Protein AF-A0A1M4TAX1-F1 (afdb_monomer_lite)

Foldseek 3Di:
DDAQLCVLVVLCVVVVHDLVNLCVQQVDDSVVNNCRNVVVCVPPPDPVVVLVSLQSSCVVSVHDSVVSVVSVVVVVCVVDPDPDPPPDDDDDDDDDDDDDDDDDDDPPDDPDPPPVVVVPPDPPPPPPDDDDDDDPPPPDDPPVVVVVVVVVVVVVVVVCCVPVVVPD

pLDDT: mean 75.37, std 20.16, range [40.03, 97.88]

Organism: NCBI:txid112248

Secondary structure (DSSP, 8-state):
---HHHHHHHHHHHTT--HHHHHHHH---HHHHHHHHTT-GGGSS-HHHHHHHHHHHHHHTT--HHHHHHHHHHHHHHHS---------S-------------PPP-PPPPPPPTTGGGGSPP---------------S--SHHHHHHHHHHHHHHHHHHHHHHTT--

Radius of gyration: 33.79 Å; chains: 1; bounding box: 82×45×101 Å

Sequence (168 aa):
MIGIGRVLLQARLKHGFSLDEMHRKTNIQVSYLKALEEEDFRKLPSPFYARGFLRAYARSLRLNPQQLLEQYEIHVMKRQPKRMDTSNKHGVTVKHKKTSLLRRPKLKQKPAFPAEEMNQLPPRRVVFAAKKQKQKKSHTSLYWIGGLVLLVILFMGLWYFKYFGLFL

Structure (mmCIF, N/CA/C/O backbone):
data_AF-A0A1M4TAX1-F1
#
_entry.id   AF-A0A1M4TAX1-F1
#
loop_
_atom_site.group_PDB
_atom_site.id
_atom_site.type_symbol
_atom_site.label_atom_id
_atom_site.label_alt_id
_atom_site.label_comp_id
_atom_site.label_asym_id
_atom_site.label_entity_id
_atom_site.label_seq_id
_atom_site.pdbx_PDB_ins_code
_atom_site.Cartn_x
_atom_site.Cartn_y
_atom_site.Cartn_z
_atom_site.occupancy
_atom_site.B_iso_or_equiv
_atom_site.auth_seq_id
_atom_site.auth_comp_id
_atom_site.auth_asym_id
_atom_site.auth_atom_id
_atom_site.pdbx_PDB_model_num
ATOM 1 N N . MET A 1 1 ? 10.184 -18.733 4.205 1.00 63.62 1 MET A N 1
ATOM 2 C CA . MET A 1 1 ? 10.114 -17.254 4.198 1.00 63.62 1 MET A CA 1
ATOM 3 C C . MET A 1 1 ? 8.665 -16.828 4.060 1.00 63.62 1 MET A C 1
ATOM 5 O O . MET A 1 1 ? 7.939 -17.468 3.312 1.00 63.62 1 MET A O 1
ATOM 9 N N . ILE A 1 2 ? 8.240 -15.801 4.795 1.00 81.50 2 ILE A N 1
ATOM 10 C CA . ILE A 1 2 ? 6.904 -15.209 4.635 1.00 81.50 2 ILE A CA 1
ATOM 11 C C . ILE A 1 2 ? 6.935 -14.354 3.362 1.00 81.50 2 ILE A C 1
ATOM 13 O O . ILE A 1 2 ? 7.873 -13.583 3.176 1.00 81.50 2 ILE A O 1
ATOM 17 N N . GLY A 1 3 ? 5.955 -14.536 2.478 1.00 90.31 3 GLY A N 1
ATOM 18 C CA . GLY A 1 3 ? 5.856 -13.784 1.227 1.00 90.31 3 GLY A CA 1
ATOM 19 C C . GLY A 1 3 ? 5.487 -12.308 1.432 1.00 90.31 3 GLY A C 1
ATOM 20 O O . GLY A 1 3 ? 4.872 -11.945 2.440 1.00 90.31 3 GLY A O 1
ATOM 21 N N . ILE A 1 4 ? 5.852 -11.466 0.461 1.00 94.25 4 ILE A N 1
ATOM 22 C CA . ILE A 1 4 ? 5.568 -10.021 0.398 1.00 94.25 4 ILE A CA 1
ATOM 23 C C . ILE A 1 4 ? 4.081 -9.744 0.647 1.00 94.25 4 ILE A C 1
ATOM 25 O O . ILE A 1 4 ? 3.733 -8.892 1.468 1.00 94.25 4 ILE A O 1
ATOM 29 N N . GLY A 1 5 ? 3.198 -10.473 -0.034 1.00 95.12 5 GLY A N 1
ATOM 30 C CA . GLY A 1 5 ? 1.756 -10.250 0.027 1.00 95.12 5 GLY A CA 1
ATOM 31 C C . GLY A 1 5 ? 1.186 -10.562 1.406 1.00 95.12 5 GLY A C 1
ATOM 32 O O . GLY A 1 5 ? 0.407 -9.780 1.955 1.00 95.12 5 GLY A O 1
ATOM 33 N N . ARG A 1 6 ? 1.675 -11.636 2.040 1.00 96.00 6 ARG A N 1
ATOM 34 C CA . ARG A 1 6 ? 1.292 -11.989 3.414 1.00 96.00 6 ARG A CA 1
ATOM 35 C C . ARG A 1 6 ? 1.763 -10.937 4.424 1.00 96.00 6 ARG A C 1
ATOM 37 O O . ARG A 1 6 ? 1.002 -10.620 5.335 1.00 96.00 6 ARG A O 1
ATOM 44 N N . VAL A 1 7 ? 2.961 -10.370 4.255 1.00 96.44 7 VAL A N 1
ATOM 45 C CA . VAL A 1 7 ? 3.456 -9.270 5.108 1.00 96.44 7 VAL A CA 1
ATOM 46 C C . VAL A 1 7 ? 2.557 -8.035 4.991 1.00 96.44 7 VAL A C 1
ATOM 48 O O . VAL A 1 7 ? 2.160 -7.467 6.010 1.00 96.44 7 VAL A O 1
ATOM 51 N N . LEU A 1 8 ? 2.191 -7.640 3.767 1.00 97.00 8 LEU A N 1
ATOM 52 C CA . LEU A 1 8 ? 1.298 -6.499 3.526 1.00 97.00 8 LEU A CA 1
ATOM 53 C C . LEU A 1 8 ? -0.088 -6.722 4.141 1.00 97.00 8 LEU A C 1
ATOM 55 O O . LEU A 1 8 ? -0.588 -5.854 4.858 1.00 97.00 8 LEU A O 1
ATOM 59 N N . LEU A 1 9 ? -0.675 -7.900 3.915 1.00 97.50 9 LEU A N 1
ATOM 60 C CA . LEU A 1 9 ? -1.977 -8.278 4.462 1.00 97.50 9 LEU A CA 1
ATOM 61 C C . LEU A 1 9 ? -1.977 -8.217 5.994 1.00 97.50 9 LEU A C 1
ATOM 63 O O . LEU A 1 9 ? -2.852 -7.591 6.592 1.00 97.50 9 LEU A O 1
ATOM 67 N N . GLN A 1 10 ? -0.983 -8.834 6.636 1.00 96.94 10 GLN A N 1
ATOM 68 C CA . GLN A 1 10 ? -0.875 -8.841 8.096 1.00 96.94 10 GLN A CA 1
ATOM 69 C C . GLN A 1 10 ? -0.714 -7.430 8.660 1.00 96.94 10 GLN A C 1
ATOM 71 O O . GLN A 1 10 ? -1.363 -7.094 9.649 1.00 96.94 10 GLN A O 1
ATOM 76 N N . ALA A 1 11 ? 0.101 -6.586 8.026 1.00 97.00 11 ALA A N 1
ATOM 77 C CA . ALA A 1 11 ? 0.266 -5.204 8.455 1.00 97.00 11 ALA A CA 1
ATOM 78 C C . ALA A 1 11 ? -1.032 -4.398 8.305 1.00 97.00 11 ALA A C 1
ATOM 80 O O . ALA A 1 11 ? -1.413 -3.684 9.234 1.00 97.00 11 ALA A O 1
ATOM 81 N N . ARG A 1 12 ? -1.759 -4.554 7.188 1.00 97.50 12 ARG A N 1
ATOM 82 C CA . ARG A 1 12 ? -3.062 -3.900 6.998 1.00 97.50 12 ARG A CA 1
ATOM 83 C C . ARG A 1 12 ? -4.058 -4.313 8.079 1.00 97.50 12 ARG A C 1
ATOM 85 O O . ARG A 1 12 ? -4.682 -3.443 8.687 1.00 97.50 12 ARG A O 1
ATOM 92 N N . LEU A 1 13 ? -4.184 -5.616 8.335 1.00 97.06 13 LEU A N 1
ATOM 93 C CA . LEU A 1 13 ? -5.096 -6.144 9.353 1.00 97.06 13 LEU A CA 1
ATOM 94 C C . LEU A 1 13 ? -4.705 -5.695 10.764 1.00 97.06 13 LEU A C 1
ATOM 96 O O . LEU A 1 1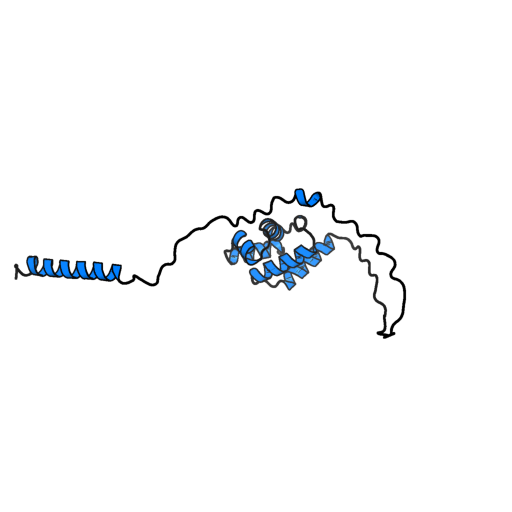3 ? -5.575 -5.303 11.534 1.00 97.06 13 LEU A O 1
ATOM 100 N N . LYS A 1 14 ? -3.405 -5.663 11.084 1.00 96.94 14 LYS A N 1
ATOM 101 C CA . LYS A 1 14 ? -2.896 -5.161 12.370 1.00 96.94 14 LYS A CA 1
ATOM 102 C C . LYS A 1 14 ? -3.251 -3.691 12.607 1.00 96.94 14 LYS A C 1
ATOM 104 O O . LYS A 1 14 ? -3.484 -3.294 13.743 1.00 96.94 14 LYS A O 1
ATOM 109 N N . HIS A 1 15 ? -3.294 -2.891 11.546 1.00 94.00 15 HIS A N 1
ATOM 110 C CA . HIS A 1 15 ? -3.727 -1.497 11.614 1.00 94.00 15 HIS A CA 1
ATOM 111 C C . HIS A 1 15 ? -5.252 -1.311 11.552 1.00 94.00 15 HIS A C 1
ATOM 113 O O . HIS A 1 15 ? -5.718 -0.189 11.728 1.00 94.00 15 HIS A O 1
ATOM 119 N N . GLY A 1 16 ? -6.026 -2.373 11.305 1.00 95.56 16 GLY A N 1
ATOM 120 C CA . GLY A 1 16 ? -7.484 -2.303 11.193 1.00 95.56 16 GLY A CA 1
ATOM 121 C C . GLY A 1 16 ? -7.987 -1.600 9.928 1.00 95.56 16 GLY A C 1
ATOM 122 O O . GLY A 1 16 ? -9.151 -1.213 9.872 1.00 95.56 16 GLY A O 1
ATOM 123 N N . PHE A 1 17 ? -7.140 -1.420 8.908 1.00 96.00 17 PHE A N 1
ATOM 124 C CA . PHE A 1 17 ? -7.533 -0.704 7.695 1.00 96.00 17 PHE A CA 1
ATOM 125 C C . PHE A 1 17 ? -8.288 -1.608 6.713 1.00 96.00 17 PHE A C 1
ATOM 127 O O . PHE A 1 17 ? -7.874 -2.734 6.402 1.00 96.00 17 PHE A O 1
ATOM 134 N N . SER A 1 18 ? -9.379 -1.085 6.151 1.00 96.94 18 SER A N 1
ATOM 135 C CA . SER A 1 18 ? -10.040 -1.712 5.003 1.00 96.94 18 SER A CA 1
ATOM 136 C C . SER A 1 18 ? -9.285 -1.405 3.706 1.00 96.94 18 SER A C 1
ATOM 138 O O . SER A 1 18 ? -8.546 -0.422 3.614 1.00 96.94 18 SER A O 1
ATOM 140 N N . LEU A 1 19 ? -9.482 -2.224 2.669 1.00 96.19 19 LEU A N 1
ATOM 141 C CA . LEU A 1 19 ? -8.894 -1.945 1.356 1.00 96.19 19 LEU A CA 1
ATOM 142 C C . LEU A 1 19 ? -9.383 -0.607 0.776 1.00 96.19 19 LEU A C 1
ATOM 144 O O . LEU A 1 19 ? -8.594 0.100 0.155 1.00 96.19 19 LEU A O 1
ATOM 148 N N . ASP A 1 20 ? -10.634 -0.214 1.030 1.00 97.12 20 ASP A N 1
ATOM 149 C CA . ASP A 1 20 ? -11.169 1.085 0.600 1.00 97.12 20 ASP A CA 1
ATOM 150 C C . ASP A 1 20 ? -10.482 2.260 1.300 1.00 97.12 20 ASP A C 1
ATOM 152 O O . ASP A 1 20 ? -10.257 3.312 0.701 1.00 97.12 20 ASP A O 1
ATOM 156 N N . GLU A 1 21 ? -10.133 2.104 2.577 1.00 96.38 21 GLU A N 1
ATOM 157 C CA . GLU A 1 21 ? -9.364 3.119 3.293 1.00 96.38 21 GLU A CA 1
ATOM 158 C C . GLU A 1 21 ? -7.948 3.242 2.731 1.00 96.38 21 GLU A C 1
ATOM 160 O O . GLU A 1 21 ? -7.462 4.354 2.508 1.00 96.38 21 GLU A O 1
ATOM 165 N N . MET A 1 22 ? -7.310 2.111 2.429 1.00 96.75 22 MET A N 1
ATOM 166 C CA . MET A 1 22 ? -5.992 2.100 1.799 1.00 96.75 22 MET A CA 1
ATOM 167 C C . MET A 1 22 ? -6.030 2.683 0.387 1.00 96.75 22 MET A C 1
ATOM 169 O O . MET A 1 22 ? -5.122 3.429 0.017 1.00 96.75 22 MET A O 1
ATOM 173 N N . HIS A 1 23 ? -7.103 2.436 -0.363 1.00 96.75 23 HIS A N 1
ATOM 174 C CA . HIS A 1 23 ? -7.354 3.077 -1.649 1.00 96.75 23 HIS A CA 1
ATOM 175 C C . HIS A 1 23 ? -7.412 4.602 -1.507 1.00 96.75 23 HIS A C 1
ATOM 177 O O . HIS A 1 23 ? -6.678 5.300 -2.203 1.00 96.75 23 HIS A O 1
ATOM 183 N N . ARG A 1 24 ? -8.188 5.128 -0.549 1.00 96.25 24 ARG A N 1
ATOM 184 C CA . ARG A 1 24 ? -8.264 6.580 -0.296 1.00 96.25 24 ARG A CA 1
ATOM 185 C C . ARG A 1 24 ? -6.922 7.186 0.126 1.00 96.25 24 ARG A C 1
ATOM 187 O O . ARG A 1 24 ? -6.611 8.299 -0.281 1.00 96.25 24 ARG A O 1
ATOM 194 N N . LYS A 1 25 ? -6.123 6.471 0.928 1.00 95.44 25 LYS A N 1
ATOM 195 C CA . LYS A 1 25 ? -4.818 6.955 1.420 1.00 95.44 25 LYS A CA 1
ATOM 196 C C . LYS A 1 25 ? -3.724 6.944 0.357 1.00 95.44 25 LYS A C 1
ATOM 198 O O . LYS A 1 25 ? -2.878 7.831 0.341 1.00 95.44 25 LYS A O 1
ATOM 203 N N . THR A 1 26 ? -3.700 5.916 -0.484 1.00 95.62 26 THR A N 1
ATOM 204 C CA . THR A 1 26 ? -2.602 5.683 -1.439 1.00 95.62 26 THR A CA 1
ATOM 205 C C . THR A 1 26 ? -2.947 6.087 -2.867 1.00 95.62 26 THR A C 1
ATOM 207 O O . THR A 1 26 ? -2.052 6.185 -3.703 1.00 95.62 26 THR A O 1
ATOM 210 N N . ASN A 1 27 ? -4.232 6.314 -3.150 1.00 95.94 27 ASN A N 1
ATOM 211 C CA . ASN A 1 27 ? -4.787 6.502 -4.487 1.00 95.94 27 ASN A CA 1
ATOM 212 C C . ASN A 1 27 ? -4.528 5.312 -5.438 1.00 95.94 27 ASN A C 1
ATOM 214 O O . ASN A 1 27 ? -4.529 5.457 -6.659 1.00 95.94 27 ASN A O 1
ATOM 218 N N . ILE A 1 28 ? -4.292 4.119 -4.882 1.00 95.75 28 ILE A N 1
ATOM 219 C CA . ILE A 1 28 ? -4.114 2.868 -5.628 1.00 95.75 28 ILE A CA 1
ATOM 220 C C . ILE A 1 28 ? -5.454 2.143 -5.658 1.00 95.75 28 ILE A C 1
ATOM 222 O O . ILE A 1 28 ? -6.099 2.003 -4.622 1.00 95.75 28 ILE A O 1
ATOM 226 N N . GLN A 1 29 ? -5.894 1.675 -6.825 1.00 96.62 29 GLN A N 1
ATOM 227 C CA . GLN A 1 29 ? -7.159 0.947 -6.961 1.00 96.62 29 GLN A CA 1
ATOM 228 C C . GLN A 1 29 ? -7.196 -0.299 -6.058 1.00 96.62 29 GLN A C 1
ATOM 230 O O . GLN A 1 29 ? -6.206 -1.025 -5.949 1.00 96.62 29 GLN A O 1
ATOM 235 N N . VAL A 1 30 ? -8.356 -0.577 -5.453 1.00 97.69 30 VAL A N 1
ATOM 236 C CA . VAL A 1 30 ? -8.565 -1.725 -4.547 1.00 97.69 30 VAL A CA 1
ATOM 237 C C . VAL A 1 30 ? -8.148 -3.055 -5.185 1.00 97.69 30 VAL A C 1
ATOM 239 O O . VAL A 1 30 ? -7.525 -3.884 -4.525 1.00 97.69 30 VAL A O 1
ATOM 242 N N . SER A 1 31 ? -8.428 -3.241 -6.478 1.00 97.00 31 SER A N 1
ATOM 243 C CA . SER A 1 31 ? -8.024 -4.428 -7.242 1.00 97.00 31 SER A CA 1
ATOM 244 C C . SER A 1 31 ? -6.508 -4.639 -7.243 1.00 97.00 31 SER A C 1
ATOM 246 O O . SER A 1 31 ? -6.049 -5.768 -7.082 1.00 97.00 31 SER A O 1
ATOM 248 N N . TYR A 1 32 ? -5.722 -3.567 -7.368 1.00 97.44 32 TYR A N 1
ATOM 249 C CA . TYR A 1 32 ? -4.262 -3.639 -7.349 1.00 97.44 32 TYR A CA 1
ATOM 250 C C . TYR A 1 32 ? -3.709 -3.833 -5.938 1.00 97.44 32 TYR A C 1
ATOM 252 O O . TYR A 1 32 ? -2.742 -4.569 -5.772 1.00 97.44 32 TYR A O 1
ATOM 260 N N . LEU A 1 33 ? -4.329 -3.237 -4.916 1.00 97.50 33 LEU A N 1
ATOM 261 C CA . LEU A 1 33 ? -3.961 -3.502 -3.519 1.00 97.50 33 LEU A CA 1
ATOM 262 C C . LEU A 1 33 ? -4.177 -4.977 -3.161 1.00 97.50 33 LEU A C 1
ATOM 264 O O . LEU A 1 33 ? -3.291 -5.610 -2.592 1.00 97.50 33 LEU A O 1
ATOM 268 N N . LYS A 1 34 ? -5.313 -5.543 -3.578 1.00 97.69 34 LYS A N 1
ATOM 269 C CA . LYS A 1 34 ? -5.600 -6.973 -3.438 1.00 97.69 34 LYS A CA 1
ATOM 270 C C . LYS A 1 34 ? -4.588 -7.829 -4.206 1.00 97.69 34 LYS A C 1
ATOM 272 O O . LYS A 1 34 ? -4.057 -8.778 -3.647 1.00 97.69 34 LYS A O 1
ATOM 277 N N . ALA A 1 35 ? -4.247 -7.451 -5.439 1.00 96.31 35 ALA A N 1
ATOM 278 C CA . ALA A 1 35 ? -3.231 -8.153 -6.223 1.00 96.31 35 ALA A CA 1
ATOM 279 C C . ALA A 1 35 ? -1.840 -8.139 -5.557 1.00 96.31 35 ALA A C 1
ATOM 281 O O . ALA A 1 35 ? -1.118 -9.127 -5.643 1.00 96.31 35 ALA A O 1
ATOM 282 N N . LEU A 1 36 ? -1.466 -7.055 -4.864 1.00 96.25 36 LEU A N 1
ATOM 283 C CA . LEU A 1 36 ? -0.227 -7.003 -4.078 1.00 96.25 36 LEU A CA 1
ATOM 284 C C . LEU A 1 36 ? -0.269 -7.945 -2.867 1.00 96.25 36 LEU A C 1
ATOM 286 O O . LEU A 1 36 ? 0.728 -8.606 -2.588 1.00 96.25 36 LEU A O 1
ATOM 290 N N . GLU A 1 37 ? -1.404 -8.027 -2.166 1.00 96.94 37 GLU A N 1
ATOM 291 C CA . GLU A 1 37 ? -1.600 -8.949 -1.032 1.00 96.94 37 GLU A CA 1
ATOM 292 C C . GLU A 1 37 ? -1.628 -10.423 -1.462 1.00 96.94 37 GLU A C 1
ATOM 294 O O . GLU A 1 37 ? -1.174 -11.291 -0.719 1.00 96.94 37 GLU A O 1
ATOM 299 N N . GLU A 1 38 ? -2.111 -10.701 -2.673 1.00 95.88 38 GLU A N 1
ATOM 300 C CA . GLU A 1 38 ? -2.145 -12.034 -3.290 1.00 95.88 38 GLU A CA 1
ATOM 301 C C . GLU A 1 38 ? -0.846 -12.396 -4.037 1.00 95.88 38 GLU A C 1
ATOM 303 O O . GLU A 1 38 ? -0.733 -13.496 -4.571 1.00 95.88 38 GLU A O 1
ATOM 308 N N . GLU A 1 39 ? 0.130 -11.481 -4.104 1.00 93.88 39 GLU A N 1
ATOM 309 C CA . GLU A 1 39 ? 1.364 -11.611 -4.908 1.00 93.88 39 GLU A CA 1
ATOM 310 C C . GLU A 1 39 ? 1.121 -11.875 -6.405 1.00 93.88 39 GLU A C 1
ATOM 312 O O . GLU A 1 39 ? 1.987 -12.374 -7.142 1.00 93.88 39 GLU A O 1
ATOM 317 N N . ASP A 1 40 ? -0.056 -11.486 -6.889 1.00 93.06 40 ASP A N 1
ATOM 318 C CA . ASP A 1 40 ? -0.451 -11.605 -8.282 1.00 93.06 40 ASP A CA 1
ATOM 319 C C . ASP A 1 40 ? -0.047 -10.356 -9.072 1.00 93.06 40 ASP A C 1
ATOM 321 O O . ASP A 1 40 ? -0.860 -9.567 -9.562 1.00 93.06 40 ASP A O 1
ATOM 325 N N . PHE A 1 41 ? 1.266 -10.180 -9.220 1.00 91.06 41 PHE A N 1
ATOM 326 C CA . PHE A 1 41 ? 1.843 -9.038 -9.931 1.00 91.06 41 PHE A CA 1
ATOM 327 C C . PHE A 1 41 ? 1.491 -8.996 -11.430 1.00 91.06 41 PHE A C 1
ATOM 329 O O . PHE A 1 41 ? 1.764 -7.990 -12.080 1.00 91.06 41 PHE A O 1
ATOM 336 N N . ARG A 1 42 ? 0.884 -10.055 -11.992 1.00 90.00 42 ARG A N 1
ATOM 337 C CA . ARG A 1 42 ? 0.440 -10.101 -13.398 1.00 90.00 42 ARG A CA 1
ATOM 338 C C . ARG A 1 42 ? -0.793 -9.233 -13.645 1.00 90.00 42 ARG A C 1
ATOM 340 O O . ARG A 1 42 ? -0.975 -8.758 -14.758 1.00 90.00 42 ARG A O 1
ATOM 347 N N . LYS A 1 43 ? -1.615 -9.007 -12.614 1.00 91.81 43 LYS A N 1
ATOM 348 C CA . LYS A 1 43 ? -2.782 -8.110 -12.666 1.00 91.81 43 LYS A CA 1
ATOM 349 C C . LYS A 1 43 ? -2.403 -6.627 -12.632 1.00 91.81 43 LYS A C 1
ATOM 351 O O . LYS A 1 43 ? -3.269 -5.773 -12.795 1.00 91.81 43 LYS A O 1
ATOM 356 N N . LEU A 1 44 ? -1.138 -6.305 -12.360 1.00 90.94 44 LEU A N 1
ATOM 357 C CA . LEU A 1 44 ? -0.669 -4.926 -12.301 1.00 90.94 44 LEU A CA 1
ATOM 358 C C . LEU A 1 44 ? -0.376 -4.401 -13.716 1.00 90.94 44 LEU A C 1
ATOM 360 O O . LEU A 1 44 ? 0.128 -5.159 -14.541 1.00 90.94 44 LEU A O 1
ATOM 364 N N . PRO A 1 45 ? -0.600 -3.101 -13.995 1.00 89.88 45 PRO A N 1
ATOM 365 C CA . PRO A 1 45 ? -0.447 -2.551 -15.346 1.00 89.88 45 PRO A CA 1
ATOM 366 C C . PRO A 1 45 ? 0.958 -2.712 -15.940 1.00 89.88 45 PRO A C 1
ATOM 368 O O . PRO A 1 45 ? 1.121 -2.878 -17.143 1.00 89.88 45 PRO A O 1
ATOM 371 N N . SER A 1 46 ? 1.994 -2.617 -15.104 1.00 89.56 46 SER A N 1
ATOM 372 C CA . SER A 1 46 ? 3.378 -2.874 -15.502 1.00 89.56 46 SER A CA 1
ATOM 373 C C . SER A 1 46 ? 4.269 -3.085 -14.269 1.00 89.56 46 SER A C 1
ATOM 375 O O . SER A 1 46 ? 3.960 -2.560 -13.190 1.00 89.56 46 SER A O 1
ATOM 377 N N . PRO A 1 47 ? 5.412 -3.788 -14.407 1.00 88.25 47 PRO A N 1
ATOM 378 C CA . PRO A 1 47 ? 6.395 -3.953 -13.334 1.00 88.25 47 PRO A CA 1
ATOM 379 C C . PRO A 1 47 ? 6.904 -2.629 -12.746 1.00 88.25 47 PRO A C 1
ATOM 381 O O . PRO A 1 47 ? 7.276 -2.575 -11.574 1.00 88.25 47 PRO A O 1
ATOM 384 N N . PHE A 1 48 ? 6.905 -1.549 -13.535 1.00 89.56 48 PHE A N 1
ATOM 385 C CA . PHE A 1 48 ? 7.279 -0.218 -13.054 1.00 89.56 48 PHE A CA 1
ATOM 386 C C . PHE A 1 48 ? 6.269 0.314 -12.027 1.00 89.56 48 PHE A C 1
ATOM 388 O O . PHE A 1 48 ? 6.656 0.771 -10.949 1.00 89.56 48 PHE A O 1
ATOM 395 N N . TYR A 1 49 ? 4.971 0.179 -12.323 1.00 89.44 49 TYR A N 1
ATOM 396 C CA . TYR A 1 49 ? 3.900 0.560 -11.401 1.00 89.44 49 TYR A CA 1
ATOM 397 C C . TYR A 1 49 ? 3.885 -0.319 -10.154 1.00 89.44 49 TYR A C 1
ATOM 399 O O . TYR A 1 49 ? 3.673 0.201 -9.063 1.00 89.44 49 TYR A O 1
ATOM 407 N N . ALA A 1 50 ? 4.194 -1.613 -10.283 1.00 92.75 50 ALA A N 1
ATOM 408 C CA . ALA A 1 50 ? 4.275 -2.521 -9.141 1.00 92.75 50 ALA A CA 1
ATOM 409 C C . ALA A 1 50 ? 5.244 -2.018 -8.059 1.00 92.75 50 ALA A C 1
ATOM 411 O O . ALA A 1 50 ? 4.880 -1.965 -6.886 1.00 92.75 50 ALA A O 1
ATOM 412 N N . ARG A 1 51 ? 6.436 -1.545 -8.450 1.00 93.94 51 ARG A N 1
ATOM 413 C CA . ARG A 1 51 ? 7.415 -0.947 -7.521 1.00 93.94 51 ARG A CA 1
ATOM 414 C C . ARG A 1 51 ? 6.873 0.314 -6.845 1.00 93.94 51 ARG A C 1
ATOM 416 O O . ARG A 1 51 ? 7.067 0.512 -5.645 1.00 93.94 51 ARG A O 1
ATOM 423 N N . GLY A 1 52 ? 6.205 1.176 -7.612 1.00 95.38 52 GLY A N 1
ATOM 424 C CA . GLY A 1 52 ? 5.593 2.404 -7.101 1.00 95.38 52 GLY A CA 1
ATOM 425 C C . GLY A 1 52 ? 4.490 2.117 -6.082 1.00 95.38 52 GLY A C 1
ATOM 426 O O . GLY A 1 52 ? 4.511 2.664 -4.978 1.00 95.38 52 GLY A O 1
ATOM 427 N N . PHE A 1 53 ? 3.579 1.208 -6.427 1.00 96.88 53 PHE A N 1
ATOM 428 C CA . PHE A 1 53 ? 2.472 0.794 -5.572 1.00 96.88 53 PHE A CA 1
ATOM 429 C C . PHE A 1 53 ? 2.963 0.097 -4.310 1.00 96.88 53 PHE A C 1
ATOM 431 O O . PHE A 1 53 ? 2.537 0.462 -3.217 1.00 96.88 53 PHE A O 1
ATOM 438 N N . LEU A 1 54 ? 3.922 -0.825 -4.435 1.00 96.69 54 LEU A N 1
ATOM 439 C CA . LEU A 1 54 ? 4.510 -1.517 -3.293 1.00 96.69 54 LEU A CA 1
ATOM 440 C C . LEU A 1 54 ? 5.158 -0.529 -2.315 1.00 96.69 54 LEU A C 1
ATOM 442 O O . LEU A 1 54 ? 4.925 -0.609 -1.110 1.00 96.69 54 LEU A O 1
ATOM 446 N N . ARG A 1 55 ? 5.905 0.461 -2.823 1.00 96.94 55 ARG A N 1
ATOM 447 C CA . ARG A 1 55 ? 6.519 1.504 -1.990 1.00 96.94 55 ARG A CA 1
ATOM 448 C C . ARG A 1 55 ? 5.477 2.366 -1.277 1.00 96.94 55 ARG A C 1
ATOM 450 O O . ARG A 1 55 ? 5.619 2.618 -0.080 1.00 96.94 55 ARG A O 1
ATOM 457 N N . ALA A 1 56 ? 4.470 2.853 -1.999 1.00 96.69 56 ALA A N 1
ATOM 458 C CA . ALA A 1 56 ? 3.421 3.695 -1.426 1.00 96.69 56 ALA A CA 1
ATOM 459 C C . ALA A 1 56 ? 2.612 2.931 -0.369 1.00 96.69 56 ALA A C 1
ATOM 461 O O . ALA A 1 56 ? 2.368 3.451 0.722 1.00 96.69 56 ALA A O 1
ATOM 462 N N . TYR A 1 57 ? 2.279 1.672 -0.656 1.00 97.88 57 TYR A N 1
ATOM 463 C CA . TYR A 1 57 ? 1.499 0.841 0.244 1.00 97.88 57 TYR A CA 1
ATOM 464 C C . TYR A 1 57 ? 2.284 0.473 1.510 1.00 97.88 57 TYR A C 1
ATOM 466 O O . TYR A 1 57 ? 1.800 0.704 2.619 1.00 97.88 57 TYR A O 1
ATOM 474 N N . ALA A 1 58 ? 3.544 0.049 1.373 1.00 97.44 58 ALA A N 1
ATOM 475 C CA . ALA A 1 58 ? 4.431 -0.212 2.507 1.00 97.44 58 ALA A CA 1
ATOM 476 C C . ALA A 1 58 ? 4.570 1.007 3.433 1.00 97.44 58 ALA A C 1
ATOM 478 O O . ALA A 1 58 ? 4.415 0.882 4.647 1.00 97.44 58 ALA A O 1
ATOM 479 N N . ARG A 1 59 ? 4.777 2.205 2.865 1.00 97.06 59 ARG A N 1
ATOM 480 C CA . ARG A 1 59 ? 4.855 3.456 3.640 1.00 97.06 59 ARG A CA 1
ATOM 481 C C . ARG A 1 59 ? 3.570 3.732 4.414 1.00 97.06 59 ARG A C 1
ATOM 483 O O . ARG A 1 59 ? 3.630 4.079 5.590 1.00 97.06 59 ARG A O 1
ATOM 490 N N . SER A 1 60 ? 2.414 3.546 3.778 1.00 96.38 60 SER A N 1
ATOM 491 C CA . SER A 1 60 ? 1.118 3.755 4.433 1.00 96.38 60 SER A CA 1
ATOM 492 C C . SER A 1 60 ? 0.837 2.755 5.566 1.00 96.38 60 SER A C 1
ATOM 494 O O . SER A 1 60 ? 0.116 3.086 6.505 1.00 96.38 60 SER A O 1
ATOM 496 N N . LEU A 1 61 ? 1.464 1.575 5.516 1.00 96.19 61 LEU A N 1
ATOM 497 C CA . LEU A 1 61 ? 1.416 0.530 6.543 1.00 96.19 61 LEU A CA 1
ATOM 498 C C . LEU A 1 61 ? 2.587 0.595 7.539 1.00 96.19 61 LEU A C 1
ATOM 500 O O . LEU A 1 61 ? 2.764 -0.329 8.326 1.00 96.19 61 LEU A O 1
ATOM 504 N N . ARG A 1 62 ? 3.403 1.660 7.502 1.00 95.44 62 ARG A N 1
ATOM 505 C CA . ARG A 1 62 ? 4.592 1.838 8.360 1.00 95.44 62 ARG A CA 1
ATOM 506 C C . ARG A 1 62 ? 5.592 0.673 8.281 1.00 95.44 62 ARG A C 1
ATOM 508 O O . ARG A 1 62 ? 6.303 0.390 9.241 1.00 95.44 62 ARG A O 1
ATOM 515 N N . LEU A 1 63 ? 5.658 0.015 7.127 1.00 95.75 63 LEU A N 1
ATOM 516 C CA . LEU A 1 63 ? 6.639 -1.022 6.818 1.00 95.75 63 LEU A CA 1
ATOM 517 C C . LEU A 1 63 ? 7.865 -0.416 6.134 1.00 95.75 63 LEU A C 1
ATOM 519 O O . LEU A 1 63 ? 7.788 0.655 5.529 1.00 95.75 63 LEU A O 1
ATOM 523 N N . ASN A 1 64 ? 8.991 -1.131 6.172 1.00 95.94 64 ASN A N 1
ATOM 524 C CA . ASN A 1 64 ? 10.183 -0.738 5.430 1.00 95.94 64 ASN A CA 1
ATOM 525 C C . ASN A 1 64 ? 10.012 -1.076 3.933 1.00 95.94 64 ASN A C 1
ATOM 527 O O . ASN A 1 64 ? 10.041 -2.254 3.564 1.00 95.94 64 ASN A O 1
ATOM 531 N N . PRO A 1 65 ? 9.868 -0.075 3.042 1.00 95.12 65 PRO A N 1
ATOM 532 C CA . PRO A 1 65 ? 9.655 -0.327 1.621 1.00 95.12 65 PRO A CA 1
ATOM 533 C C . PRO A 1 65 ? 10.877 -0.952 0.942 1.00 95.12 65 PRO A C 1
ATOM 535 O O . PRO A 1 65 ? 10.713 -1.646 -0.055 1.00 95.12 65 PRO A O 1
ATOM 538 N N . GLN A 1 66 ? 12.089 -0.708 1.451 1.00 95.06 66 GLN A N 1
ATOM 539 C CA . GLN A 1 66 ? 13.319 -1.180 0.820 1.00 95.06 66 GLN A CA 1
ATOM 540 C C . GLN A 1 66 ? 13.417 -2.707 0.881 1.00 95.06 66 GLN A C 1
ATOM 542 O O . GLN A 1 66 ? 13.699 -3.339 -0.132 1.00 95.06 66 GLN A O 1
ATOM 547 N N . GLN A 1 67 ? 13.088 -3.291 2.036 1.00 93.69 67 GLN A N 1
ATOM 548 C CA . GLN A 1 67 ? 13.088 -4.744 2.236 1.00 93.69 67 GLN A CA 1
ATOM 549 C C . GLN A 1 67 ? 12.063 -5.444 1.331 1.00 93.69 67 GLN A C 1
ATOM 551 O O . GLN A 1 67 ? 12.365 -6.455 0.703 1.00 93.69 67 GLN A O 1
ATOM 556 N N . LEU A 1 68 ? 10.859 -4.877 1.213 1.00 93.94 68 LEU A N 1
ATOM 557 C CA . LEU A 1 68 ? 9.799 -5.416 0.351 1.00 93.94 68 LEU A CA 1
ATOM 558 C C . LEU A 1 68 ? 10.165 -5.324 -1.137 1.00 93.94 68 LEU A C 1
ATOM 560 O O . LEU A 1 68 ? 9.874 -6.238 -1.906 1.00 93.94 68 LEU A O 1
ATOM 564 N N . LEU A 1 69 ? 10.813 -4.231 -1.551 1.00 94.44 69 LEU A N 1
ATOM 565 C CA . LEU A 1 69 ? 11.276 -4.057 -2.928 1.00 94.44 69 LEU A CA 1
ATOM 566 C C . LEU A 1 69 ? 12.385 -5.047 -3.287 1.00 94.44 69 LEU A C 1
ATOM 568 O O . LEU A 1 69 ? 12.349 -5.608 -4.374 1.00 94.44 69 LEU A O 1
ATOM 572 N N . GLU A 1 70 ? 13.333 -5.298 -2.389 1.00 93.50 70 GLU A N 1
ATOM 573 C CA . GLU A 1 70 ? 14.395 -6.284 -2.614 1.00 93.50 70 GLU A CA 1
ATOM 574 C C . GLU A 1 70 ? 13.824 -7.695 -2.813 1.00 93.50 70 GLU A C 1
ATOM 576 O O . GLU A 1 70 ? 14.165 -8.384 -3.778 1.00 93.50 70 GLU A O 1
ATOM 581 N N . GLN A 1 71 ? 12.865 -8.090 -1.971 1.00 91.62 71 GLN A N 1
ATOM 582 C CA . GLN A 1 71 ? 12.135 -9.347 -2.144 1.00 91.62 71 GLN A CA 1
ATOM 583 C C . GLN A 1 71 ? 11.386 -9.397 -3.483 1.00 91.62 71 GLN A C 1
ATOM 585 O O . GLN A 1 71 ? 11.370 -10.436 -4.150 1.00 91.62 71 GLN A O 1
ATOM 590 N N . TYR A 1 72 ? 10.782 -8.280 -3.897 1.00 91.94 72 TYR A N 1
ATOM 591 C CA . TYR A 1 72 ? 10.085 -8.181 -5.177 1.00 91.94 72 TYR A CA 1
ATOM 592 C C . TYR A 1 72 ? 11.040 -8.345 -6.366 1.00 91.94 72 TYR A C 1
ATOM 594 O O . TYR A 1 72 ? 10.722 -9.083 -7.298 1.00 91.94 72 TYR A O 1
ATOM 602 N N . GLU A 1 73 ? 12.226 -7.731 -6.334 1.00 90.69 73 GLU A N 1
ATOM 603 C CA . GLU A 1 73 ? 13.223 -7.884 -7.402 1.00 90.69 73 GLU A CA 1
ATOM 604 C C . GLU A 1 73 ? 13.676 -9.339 -7.551 1.00 90.69 73 GLU A C 1
ATOM 606 O O . GLU A 1 73 ? 13.721 -9.851 -8.671 1.00 90.69 73 GLU A O 1
ATOM 611 N N . ILE A 1 74 ? 13.914 -10.044 -6.440 1.00 87.75 74 ILE A N 1
ATOM 612 C CA . ILE A 1 74 ? 14.247 -11.478 -6.465 1.00 87.75 74 ILE A CA 1
ATOM 613 C C . ILE A 1 74 ? 13.123 -12.282 -7.141 1.00 87.75 74 ILE A C 1
ATOM 615 O O . ILE A 1 74 ? 13.390 -13.189 -7.934 1.00 87.75 74 ILE A O 1
ATOM 619 N N . HIS A 1 75 ? 11.860 -11.948 -6.862 1.00 83.62 75 HIS A N 1
ATOM 620 C CA . HIS A 1 75 ? 10.701 -12.616 -7.463 1.00 83.62 75 HIS A CA 1
ATOM 621 C C . HIS A 1 75 ? 10.575 -12.354 -8.967 1.00 83.62 75 HIS A C 1
ATOM 623 O O . HIS A 1 75 ? 10.303 -13.275 -9.742 1.00 83.62 75 HIS A O 1
ATOM 629 N N . VAL A 1 76 ? 10.801 -11.111 -9.397 1.00 84.06 76 VAL A N 1
ATOM 630 C CA . VAL A 1 76 ? 10.765 -10.729 -10.817 1.00 84.06 76 VAL A CA 1
ATOM 631 C C . VAL A 1 76 ? 11.916 -11.374 -11.588 1.00 84.06 76 VAL A C 1
ATOM 633 O O . VAL A 1 76 ? 11.680 -11.933 -12.660 1.00 84.06 76 VAL A O 1
ATOM 636 N N . MET A 1 77 ? 13.131 -11.377 -11.031 1.00 75.25 77 MET A N 1
ATOM 637 C CA . MET A 1 77 ? 14.311 -11.993 -11.653 1.00 75.25 77 MET A CA 1
ATOM 638 C C . MET A 1 77 ? 14.143 -13.500 -11.866 1.00 75.25 77 MET A C 1
ATOM 640 O O . MET A 1 77 ? 14.561 -14.021 -12.896 1.00 75.25 77 MET A O 1
ATOM 644 N N . LYS A 1 78 ? 13.476 -14.207 -10.944 1.00 72.44 78 LYS A N 1
ATOM 645 C CA . LYS A 1 78 ? 13.164 -15.637 -11.118 1.00 72.44 78 LYS A CA 1
ATOM 646 C C . LYS A 1 78 ? 12.184 -15.909 -12.263 1.00 72.44 78 LYS A C 1
ATOM 648 O O . LYS A 1 78 ? 12.212 -16.993 -12.836 1.00 72.44 78 LYS A O 1
ATOM 653 N N . ARG A 1 79 ? 11.297 -14.959 -12.581 1.00 67.25 79 ARG A N 1
ATOM 654 C CA . ARG A 1 79 ? 10.245 -15.119 -13.603 1.00 67.25 79 ARG A CA 1
ATOM 655 C C . ARG A 1 79 ? 10.648 -14.618 -14.989 1.00 67.25 79 ARG A C 1
ATOM 657 O O . ARG A 1 79 ? 10.016 -15.015 -15.963 1.00 67.25 79 ARG A O 1
ATOM 664 N N . GLN A 1 80 ? 11.664 -13.765 -15.091 1.00 54.75 80 GLN A N 1
ATOM 665 C CA . GLN A 1 80 ? 12.194 -13.287 -16.366 1.00 54.75 80 GLN A CA 1
ATOM 666 C C . GLN A 1 80 ? 13.654 -13.727 -16.529 1.00 54.75 80 GLN A C 1
ATOM 668 O O . GLN A 1 80 ? 14.544 -13.083 -15.970 1.00 54.75 80 GLN A O 1
ATOM 673 N N . PRO A 1 81 ? 13.947 -14.780 -17.315 1.00 48.25 81 PRO A N 1
ATOM 674 C CA . PRO A 1 81 ? 15.317 -15.044 -17.719 1.00 48.25 81 PRO A CA 1
ATOM 675 C C . PRO A 1 81 ? 15.791 -13.896 -18.625 1.00 48.25 81 PRO A C 1
ATOM 677 O O . PRO A 1 81 ? 15.344 -13.736 -19.758 1.00 48.25 81 PRO A O 1
ATOM 680 N N . LYS A 1 82 ? 16.651 -13.050 -18.051 1.00 49.66 82 LYS A N 1
ATOM 681 C CA . LYS A 1 82 ? 17.621 -12.131 -18.666 1.00 49.66 82 LYS A CA 1
ATOM 682 C C . LYS A 1 82 ? 17.421 -11.839 -20.170 1.00 49.66 82 LYS A C 1
ATOM 684 O O . LYS A 1 82 ? 17.999 -12.503 -21.023 1.00 49.66 82 LYS A O 1
ATOM 689 N N . ARG A 1 83 ? 16.760 -10.720 -20.487 1.00 53.09 83 ARG A N 1
ATOM 690 C CA . ARG A 1 83 ? 17.183 -9.854 -21.605 1.00 53.09 83 ARG A CA 1
ATOM 691 C C . ARG A 1 83 ? 17.808 -8.593 -21.017 1.00 53.09 83 ARG A C 1
ATOM 693 O O . ARG A 1 83 ? 17.183 -7.544 -20.949 1.00 53.09 83 ARG A O 1
ATOM 700 N N . MET A 1 84 ? 19.029 -8.736 -20.508 1.00 46.56 84 MET A N 1
ATOM 701 C CA . MET A 1 84 ? 19.910 -7.594 -20.273 1.00 46.56 84 MET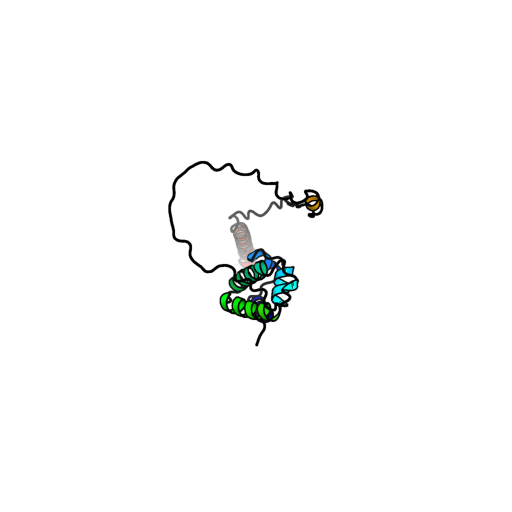 A CA 1
ATOM 702 C C . MET A 1 84 ? 20.542 -7.260 -21.621 1.00 46.56 84 MET A C 1
ATOM 704 O O . MET A 1 84 ? 21.493 -7.923 -22.024 1.00 46.56 84 MET A O 1
ATOM 708 N N . ASP A 1 85 ? 20.001 -6.265 -22.323 1.00 51.12 85 ASP A N 1
ATOM 709 C CA . ASP A 1 85 ? 20.870 -5.442 -23.153 1.00 51.12 85 ASP A CA 1
ATOM 710 C C . ASP A 1 85 ? 21.619 -4.520 -22.185 1.00 51.12 85 ASP A C 1
ATOM 712 O O . ASP A 1 85 ? 21.041 -3.844 -21.332 1.00 51.12 85 ASP A O 1
ATOM 716 N N . THR A 1 86 ? 22.937 -4.616 -22.236 1.00 58.19 86 THR A N 1
ATOM 717 C CA . THR A 1 86 ? 23.861 -3.684 -21.614 1.00 58.19 86 THR A CA 1
ATOM 718 C C . THR A 1 86 ? 24.506 -2.899 -22.741 1.00 58.19 86 THR A C 1
ATOM 720 O O . THR A 1 86 ? 25.679 -3.117 -23.035 1.00 58.19 86 THR A O 1
ATOM 723 N N . SER A 1 87 ? 23.771 -2.008 -23.406 1.00 52.72 87 SER A N 1
ATOM 724 C CA . SER A 1 87 ? 24.411 -1.003 -24.258 1.00 52.72 87 SER A CA 1
ATOM 725 C C . SER A 1 87 ? 24.421 0.354 -23.565 1.00 52.72 87 SER A C 1
ATOM 727 O O . SER A 1 87 ? 23.491 1.148 -23.664 1.00 52.72 87 SER A O 1
ATOM 729 N N . ASN A 1 88 ? 25.503 0.587 -22.821 1.00 48.59 88 ASN A N 1
ATOM 730 C CA . ASN A 1 88 ? 26.397 1.735 -23.002 1.00 48.59 88 ASN A CA 1
ATOM 731 C C . ASN A 1 88 ? 26.987 2.209 -21.662 1.00 48.59 88 ASN A C 1
ATOM 733 O O . ASN A 1 88 ? 26.493 3.120 -21.000 1.00 48.59 88 ASN A O 1
ATOM 737 N N . LYS A 1 89 ? 28.104 1.587 -21.289 1.00 56.19 89 LYS A N 1
ATOM 738 C CA . LYS A 1 89 ? 29.181 2.261 -20.566 1.00 56.19 89 LYS A CA 1
ATOM 739 C C . LYS A 1 89 ? 30.317 2.375 -21.578 1.00 56.19 89 LYS A C 1
ATOM 741 O O . LYS A 1 89 ? 30.819 1.323 -21.947 1.00 56.19 89 LYS A O 1
ATOM 746 N N . HIS A 1 90 ? 30.653 3.580 -22.045 1.00 43.38 90 HIS A N 1
ATOM 747 C CA . HIS A 1 90 ? 32.011 4.089 -22.325 1.00 43.38 90 HIS A CA 1
ATOM 748 C C . HIS A 1 90 ? 31.935 5.555 -22.823 1.00 43.38 90 HIS A C 1
ATOM 750 O O . HIS A 1 90 ? 31.287 5.852 -23.818 1.00 43.38 90 HIS A O 1
ATOM 756 N N . GLY A 1 91 ? 32.588 6.447 -22.065 1.00 47.66 91 GLY A N 1
ATOM 757 C CA . GLY A 1 91 ? 33.084 7.799 -22.375 1.00 47.66 91 GLY A CA 1
ATOM 758 C C . GLY A 1 91 ? 32.365 8.711 -23.379 1.00 47.66 91 GLY A C 1
ATOM 759 O O . GLY A 1 91 ? 32.493 8.528 -24.582 1.00 47.66 91 GLY A O 1
ATOM 760 N N . VAL A 1 92 ? 31.821 9.838 -22.896 1.00 48.91 92 VAL A N 1
ATOM 761 C CA . VAL A 1 92 ? 31.806 11.085 -23.683 1.00 48.91 92 VAL A CA 1
ATOM 762 C C . VAL A 1 92 ? 32.235 12.251 -22.795 1.00 48.91 92 VAL A C 1
ATOM 764 O O . VAL A 1 92 ? 31.513 12.709 -21.912 1.00 48.91 92 VAL A O 1
ATOM 767 N N . THR A 1 93 ? 33.458 12.705 -23.051 1.00 44.62 93 THR A N 1
ATOM 768 C CA . THR A 1 93 ? 34.037 13.978 -22.624 1.00 44.62 93 THR A CA 1
ATOM 769 C C . THR A 1 93 ? 33.083 15.143 -22.871 1.00 44.62 93 THR A C 1
ATOM 771 O O . THR A 1 93 ? 32.573 15.311 -23.980 1.00 44.62 93 THR A O 1
ATOM 774 N N . VAL A 1 94 ? 32.927 16.008 -21.870 1.00 52.88 94 VAL A N 1
ATOM 775 C CA . VAL A 1 94 ? 32.343 17.339 -22.043 1.00 52.88 94 VAL A CA 1
ATOM 776 C C . VAL A 1 94 ? 33.229 18.122 -23.015 1.00 52.88 94 VAL A C 1
ATOM 778 O O . VAL A 1 94 ? 34.369 18.451 -22.693 1.00 52.88 94 VAL A O 1
ATOM 781 N N . LYS A 1 95 ? 32.727 18.417 -24.219 1.00 40.03 95 LYS A N 1
ATOM 782 C CA . LYS A 1 95 ? 33.373 19.357 -25.142 1.00 40.03 95 LYS A CA 1
ATOM 783 C C .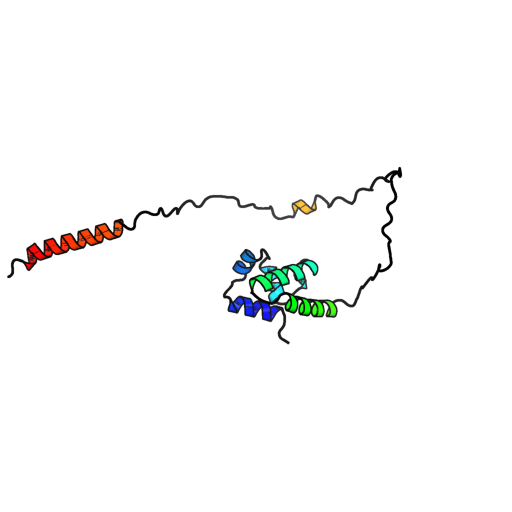 LYS A 1 95 ? 32.336 20.326 -25.696 1.00 40.03 95 LYS A C 1
ATOM 785 O O . LYS A 1 95 ? 31.506 19.978 -26.530 1.00 40.03 95 LYS A O 1
ATOM 790 N N . HIS A 1 96 ? 32.404 21.562 -25.215 1.00 47.56 96 HIS A N 1
ATOM 791 C CA . HIS A 1 96 ? 31.755 22.705 -25.838 1.00 47.56 96 HIS A CA 1
ATOM 792 C C . HIS A 1 96 ? 32.236 22.848 -27.289 1.00 47.56 96 HIS A C 1
ATOM 794 O O . HIS A 1 96 ? 33.436 22.980 -27.533 1.00 47.56 96 HIS A O 1
ATOM 800 N N . LYS A 1 97 ? 31.310 22.913 -28.252 1.00 43.41 97 LYS A N 1
ATOM 801 C CA . LYS A 1 97 ? 31.570 23.593 -29.524 1.00 43.41 97 LYS A CA 1
ATOM 802 C C . LYS A 1 97 ? 30.330 24.350 -29.994 1.00 43.41 97 LYS A C 1
ATOM 804 O O . LYS A 1 97 ? 29.239 23.803 -30.113 1.00 43.41 97 LYS A O 1
ATOM 809 N N . LYS A 1 98 ? 30.553 25.646 -30.180 1.00 46.69 98 LYS A N 1
ATOM 810 C CA . LYS A 1 98 ? 29.642 26.670 -30.679 1.00 46.69 98 LYS A CA 1
ATOM 811 C C . LYS A 1 98 ? 29.073 26.303 -32.058 1.00 46.69 98 LYS A C 1
ATOM 813 O O . LYS A 1 98 ? 29.799 25.811 -32.912 1.00 46.69 98 LYS A O 1
ATOM 818 N N . THR A 1 99 ? 27.784 26.595 -32.220 1.00 53.75 99 THR A N 1
ATOM 819 C CA . THR A 1 99 ? 27.176 27.309 -33.356 1.00 53.75 99 THR A CA 1
ATOM 820 C C . THR A 1 99 ? 27.665 26.969 -34.770 1.00 53.75 99 THR A C 1
ATOM 822 O O . THR A 1 99 ? 28.750 27.372 -35.168 1.00 53.75 99 THR A O 1
ATOM 825 N N . SER A 1 100 ? 26.801 26.350 -35.579 1.00 51.81 100 SER A N 1
ATOM 826 C CA . SER A 1 100 ? 26.304 26.894 -36.861 1.00 51.81 100 SER A CA 1
ATOM 827 C C . SER A 1 100 ? 25.693 25.785 -37.732 1.00 51.81 100 SER A C 1
ATOM 829 O O . SER A 1 100 ? 26.313 24.773 -38.021 1.00 51.81 100 SER A O 1
ATOM 831 N N . LEU A 1 101 ? 24.435 26.014 -38.122 1.00 64.75 101 LEU A N 1
ATOM 832 C CA . LEU A 1 101 ? 23.825 25.604 -39.390 1.00 64.75 101 LEU A CA 1
ATOM 833 C C . LEU A 1 101 ? 23.963 24.127 -39.806 1.00 64.75 101 LEU A C 1
ATOM 835 O O . LEU A 1 101 ? 24.753 23.782 -40.677 1.00 64.75 101 LEU A O 1
ATOM 839 N N . LEU A 1 102 ? 23.052 23.281 -39.316 1.00 66.50 102 LEU A N 1
ATOM 840 C CA . LEU A 1 102 ? 22.653 22.088 -40.063 1.00 66.50 102 LEU A CA 1
ATOM 841 C C . LEU A 1 102 ? 21.129 21.931 -40.031 1.00 66.50 102 LEU A C 1
ATOM 843 O O . LEU A 1 102 ? 20.515 21.782 -38.974 1.00 66.50 102 LEU A O 1
ATOM 847 N N . ARG A 1 103 ? 20.529 22.040 -41.221 1.00 57.50 103 ARG A N 1
ATOM 848 C CA . ARG A 1 103 ? 19.106 21.836 -41.527 1.00 57.50 103 ARG A CA 1
ATOM 849 C C . ARG A 1 103 ? 18.533 20.660 -40.728 1.00 57.50 103 ARG A C 1
ATOM 851 O O . ARG A 1 103 ? 18.960 19.524 -40.911 1.00 57.50 103 ARG A O 1
ATOM 858 N N . ARG A 1 104 ? 17.511 20.914 -39.904 1.00 56.72 104 ARG A N 1
ATOM 859 C CA . ARG A 1 104 ? 16.679 19.845 -39.333 1.00 56.72 104 ARG A CA 1
ATOM 860 C C . ARG A 1 104 ? 15.980 19.095 -40.479 1.00 56.72 104 ARG A C 1
ATOM 862 O O . ARG A 1 104 ? 15.248 19.741 -41.232 1.00 56.72 104 ARG A O 1
ATOM 869 N N . PRO A 1 105 ? 16.134 17.766 -40.617 1.00 55.44 105 PRO A N 1
ATOM 870 C CA . PRO A 1 105 ? 15.237 16.992 -41.461 1.00 55.44 105 PRO A CA 1
ATOM 871 C C . PRO A 1 105 ? 13.838 17.024 -40.828 1.00 55.44 105 PRO A C 1
ATOM 873 O O . PRO A 1 105 ? 13.696 16.935 -39.606 1.00 55.44 105 PRO A O 1
ATOM 876 N N . LYS A 1 106 ? 12.797 17.206 -41.651 1.00 59.50 106 LYS A N 1
ATOM 877 C CA . LYS A 1 106 ? 11.397 17.189 -41.203 1.00 59.50 106 LYS A CA 1
ATOM 878 C C . LYS A 1 106 ? 11.135 15.875 -40.461 1.00 59.50 106 LYS A C 1
ATOM 880 O O . LYS A 1 106 ? 11.283 14.804 -41.047 1.00 59.50 106 LYS A O 1
ATOM 885 N N . LEU A 1 107 ? 10.751 15.960 -39.185 1.00 57.41 107 LEU A N 1
ATOM 886 C CA . LEU A 1 107 ? 10.265 14.807 -38.436 1.00 57.41 107 LEU A CA 1
ATOM 887 C C . LEU A 1 107 ? 9.053 14.244 -39.185 1.00 57.41 107 LEU A C 1
ATOM 889 O O . LEU A 1 107 ? 8.013 14.899 -39.264 1.00 57.41 107 LEU A O 1
ATOM 893 N N . LYS A 1 108 ? 9.187 13.029 -39.728 1.00 56.94 108 LYS A N 1
ATOM 894 C CA . LYS A 1 108 ? 8.026 12.204 -40.061 1.00 56.94 108 LYS A CA 1
ATOM 895 C C . LYS A 1 108 ? 7.213 12.073 -38.778 1.00 56.94 108 LYS A C 1
ATOM 897 O O . LYS A 1 108 ? 7.745 11.676 -37.742 1.00 56.94 108 LYS A O 1
ATOM 902 N N . GLN A 1 109 ? 5.966 12.516 -38.853 1.00 55.31 109 GLN A N 1
ATOM 903 C CA . GLN A 1 109 ? 5.015 12.514 -37.756 1.00 55.31 109 GLN A CA 1
ATOM 904 C C . GLN A 1 109 ? 5.026 11.136 -37.091 1.00 55.31 109 GLN A C 1
ATOM 906 O O . GLN A 1 109 ? 4.822 10.112 -37.742 1.00 55.31 109 GLN A O 1
ATOM 911 N N . LYS A 1 110 ? 5.309 11.117 -35.788 1.00 57.12 110 LYS A N 1
ATOM 912 C CA . LYS A 1 110 ? 5.026 9.968 -34.929 1.00 57.12 110 LYS A CA 1
ATOM 913 C C . LYS A 1 110 ? 3.545 9.624 -35.139 1.00 57.12 110 LYS A C 1
ATOM 915 O O . LYS A 1 110 ? 2.759 10.575 -35.155 1.00 57.12 110 LYS A O 1
ATOM 920 N N . PRO A 1 111 ? 3.154 8.350 -35.332 1.00 46.94 111 PRO A N 1
ATOM 921 C CA . PRO A 1 111 ? 1.747 8.027 -35.512 1.00 46.94 111 PRO A CA 1
ATOM 922 C C . PRO A 1 111 ? 0.980 8.614 -34.331 1.00 46.94 111 PRO A C 1
ATOM 924 O O . PRO A 1 111 ? 1.327 8.377 -33.169 1.00 46.94 111 PRO A O 1
ATOM 927 N N . ALA A 1 112 ? 0.011 9.470 -34.650 1.00 58.31 112 ALA A N 1
ATOM 928 C CA . ALA A 1 112 ? -0.962 9.931 -33.685 1.00 58.31 112 ALA A CA 1
ATOM 929 C C . ALA A 1 112 ? -1.572 8.680 -33.053 1.00 58.31 112 ALA A C 1
ATOM 931 O O . ALA A 1 112 ? -1.941 7.748 -33.768 1.00 58.31 112 ALA A O 1
ATOM 932 N N . PHE A 1 113 ? -1.632 8.637 -31.722 1.00 54.62 113 PHE A N 1
ATOM 933 C CA . PHE A 1 113 ? -2.504 7.682 -31.050 1.00 54.62 113 PHE A CA 1
ATOM 934 C C . PHE A 1 113 ? -3.878 7.763 -31.734 1.00 54.62 113 PHE A C 1
ATOM 936 O O . PHE A 1 113 ? -4.390 8.882 -31.852 1.00 54.62 113 PHE A O 1
ATOM 943 N N . PRO A 1 114 ? -4.436 6.652 -32.249 1.00 54.81 114 PRO A N 1
ATOM 944 C CA . PRO A 1 114 ? -5.720 6.678 -32.931 1.00 54.81 114 PRO A CA 1
ATOM 945 C C . PRO A 1 114 ? -6.772 7.322 -32.028 1.00 54.81 114 PRO A C 1
ATOM 947 O O . PRO A 1 114 ? -7.055 6.835 -30.934 1.00 54.81 114 PRO A O 1
ATOM 950 N N . ALA A 1 115 ? -7.339 8.439 -32.484 1.00 53.41 115 ALA A N 1
ATOM 951 C CA . ALA A 1 115 ? -8.381 9.171 -31.769 1.00 53.41 115 ALA A CA 1
ATOM 952 C C . ALA A 1 115 ? -9.705 8.381 -31.669 1.00 53.41 115 ALA A C 1
ATOM 954 O O . ALA A 1 115 ? -10.650 8.830 -31.029 1.00 53.41 115 ALA A O 1
ATOM 955 N N . GLU A 1 116 ? -9.780 7.189 -32.263 1.00 53.72 116 GLU A N 1
ATOM 956 C CA . GLU A 1 116 ? -10.910 6.272 -32.107 1.00 53.72 116 GLU A CA 1
ATOM 957 C C . GLU A 1 116 ? -10.920 5.568 -30.736 1.00 53.72 116 GLU A C 1
ATOM 959 O O . GLU A 1 116 ? -11.988 5.322 -30.178 1.00 53.72 116 GLU A O 1
ATOM 964 N N . GLU A 1 117 ? -9.758 5.270 -30.141 1.00 49.53 117 GLU A N 1
ATOM 965 C CA . GLU A 1 117 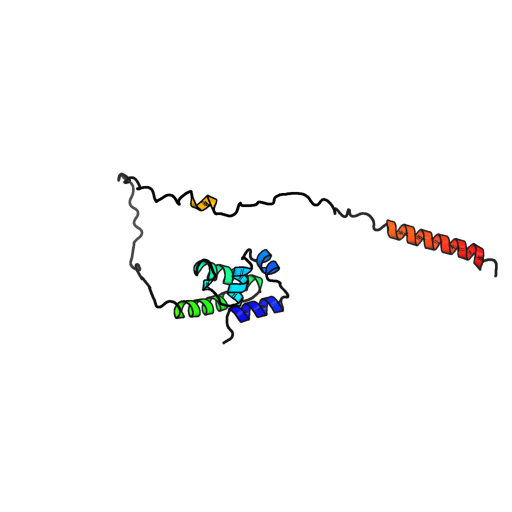? -9.690 4.454 -28.910 1.00 49.53 117 GLU A CA 1
ATOM 966 C C . GLU A 1 117 ? -10.045 5.254 -27.638 1.00 49.53 117 GLU A C 1
ATOM 968 O O . GLU A 1 117 ? -10.238 4.708 -26.553 1.00 49.53 117 GLU A O 1
ATOM 973 N N . MET A 1 118 ? -10.214 6.570 -27.776 1.00 47.09 118 MET A N 1
ATOM 974 C CA . MET A 1 118 ? -10.681 7.474 -26.716 1.00 47.09 118 MET A CA 1
ATOM 975 C C . MET A 1 118 ? -12.202 7.400 -26.508 1.00 47.09 118 MET A C 1
ATOM 977 O O . MET A 1 118 ? -12.675 7.782 -25.439 1.00 47.09 118 MET A O 1
ATOM 981 N N . ASN A 1 119 ? -12.966 6.882 -27.480 1.00 57.84 119 ASN A N 1
ATOM 982 C CA . ASN A 1 119 ? -14.426 6.738 -27.381 1.00 57.84 119 ASN A CA 1
ATOM 983 C C . ASN A 1 119 ? -14.869 5.436 -26.689 1.00 57.84 119 ASN A C 1
ATOM 985 O O . ASN A 1 119 ? -16.064 5.231 -26.481 1.00 57.84 119 ASN A O 1
ATOM 989 N N . GLN A 1 120 ? -13.920 4.577 -26.294 1.00 53.88 120 GLN A N 1
ATOM 990 C CA . GLN A 1 120 ? -14.164 3.412 -25.432 1.00 53.88 120 GLN A CA 1
ATOM 991 C C . GLN A 1 120 ? -13.670 3.608 -23.993 1.00 53.88 120 GLN A C 1
ATOM 993 O O . GLN A 1 120 ? -13.812 2.707 -23.164 1.00 53.88 120 GLN A O 1
ATOM 998 N N . LEU A 1 121 ? -13.139 4.787 -23.644 1.00 51.78 121 LEU A N 1
ATOM 999 C CA . LEU A 1 121 ? -13.052 5.142 -22.234 1.00 51.78 121 LEU A CA 1
ATOM 1000 C C . LEU A 1 121 ? -14.490 5.293 -21.717 1.00 51.78 121 LEU A C 1
ATOM 1002 O O . LEU A 1 121 ? -15.238 6.102 -22.274 1.00 51.78 121 LEU A O 1
ATOM 1006 N N . PRO A 1 122 ? -14.900 4.563 -20.658 1.00 53.38 122 PRO A N 1
ATOM 1007 C CA . PRO A 1 122 ? -16.188 4.824 -20.034 1.00 53.38 122 PRO A CA 1
ATOM 1008 C C . PRO A 1 122 ? -16.244 6.317 -19.705 1.00 53.38 122 PRO A C 1
ATOM 1010 O O . PRO A 1 122 ? -15.220 6.873 -19.280 1.00 53.38 122 PRO A O 1
ATOM 1013 N N . PRO A 1 123 ? -17.393 6.985 -19.938 1.00 45.78 123 PRO A N 1
ATOM 1014 C CA . PRO A 1 123 ? -17.481 8.426 -19.810 1.00 45.78 123 PRO A CA 1
ATOM 1015 C C . PRO A 1 123 ? -16.905 8.792 -18.457 1.00 45.78 123 PRO A C 1
ATOM 1017 O O . PRO A 1 123 ? -17.297 8.215 -17.436 1.00 45.78 123 PRO A O 1
ATOM 1020 N N . ARG A 1 124 ? -15.949 9.724 -18.456 1.00 57.56 124 ARG A N 1
ATOM 1021 C CA . ARG A 1 124 ? -15.473 10.366 -17.239 1.00 57.56 124 ARG A CA 1
ATOM 1022 C C . ARG A 1 124 ? -16.687 11.069 -16.647 1.00 57.56 124 ARG A C 1
ATOM 1024 O O . ARG A 1 124 ? -16.891 12.260 -16.857 1.00 57.56 124 ARG A O 1
ATOM 1031 N N . ARG A 1 125 ? -17.520 10.330 -15.914 1.00 46.47 125 ARG A N 1
ATOM 1032 C CA . ARG A 1 125 ? -18.492 10.885 -14.996 1.00 46.47 125 ARG A CA 1
ATOM 1033 C C . ARG A 1 125 ? -17.644 11.468 -13.883 1.00 46.47 125 ARG A C 1
ATOM 1035 O O . ARG A 1 125 ? -17.422 10.872 -12.835 1.00 46.47 125 ARG A O 1
ATOM 1042 N N . VAL A 1 126 ? -17.161 12.674 -14.144 1.00 52.91 126 VAL A N 1
ATOM 1043 C CA . VAL A 1 126 ? -17.149 13.706 -13.132 1.00 52.91 126 VAL A CA 1
ATOM 1044 C C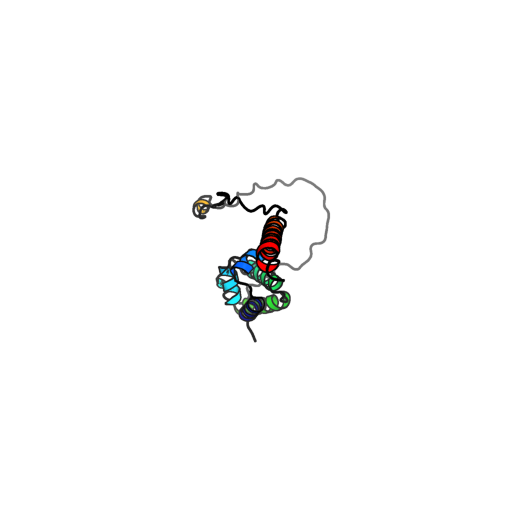 . VAL A 1 126 ? -18.582 13.791 -12.609 1.00 52.91 126 VAL A C 1
ATOM 1046 O O . VAL A 1 126 ? -19.399 14.566 -13.094 1.00 52.91 126 VAL A O 1
ATOM 1049 N N . VAL A 1 127 ? -18.929 12.927 -11.650 1.00 47.94 127 VAL A N 1
ATOM 1050 C CA . VAL A 1 127 ? -20.125 13.124 -10.832 1.00 47.94 127 VAL 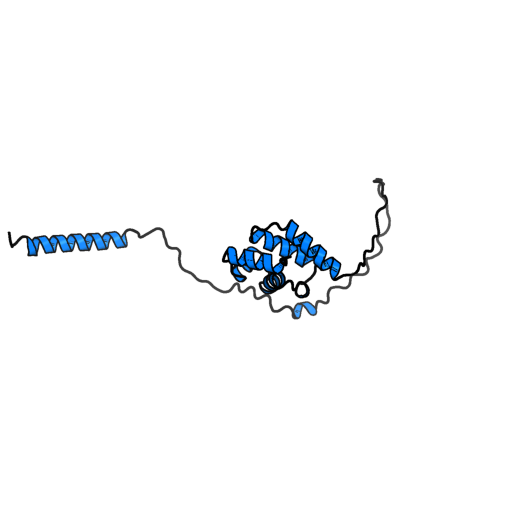A CA 1
ATOM 1051 C C . VAL A 1 127 ? -19.793 14.278 -9.894 1.00 47.94 127 VAL A C 1
ATOM 1053 O O . VAL A 1 127 ? -19.584 14.111 -8.700 1.00 47.94 127 VAL A O 1
ATOM 1056 N N . PHE A 1 128 ? -19.702 15.474 -10.463 1.00 54.62 128 PHE A N 1
ATOM 1057 C CA . PHE A 1 128 ? -20.001 16.695 -9.748 1.00 54.62 128 PHE A CA 1
ATOM 1058 C C . PHE A 1 128 ? -21.498 16.907 -9.935 1.00 54.62 128 PHE A C 1
ATOM 1060 O O . PHE A 1 128 ? -21.943 17.661 -10.791 1.00 54.62 128 PHE A O 1
ATOM 1067 N N . ALA A 1 129 ? -22.284 16.162 -9.164 1.00 44.72 129 ALA A N 1
ATOM 1068 C CA . ALA A 1 129 ? -23.715 16.369 -9.070 1.00 44.72 129 ALA A CA 1
ATOM 1069 C C . ALA A 1 129 ? -24.125 16.340 -7.598 1.00 44.72 129 ALA A C 1
ATOM 1071 O O . ALA A 1 129 ? -24.102 15.307 -6.937 1.00 44.72 129 ALA A O 1
ATOM 1072 N N . ALA A 1 130 ? -24.514 17.533 -7.157 1.00 44.34 130 ALA A N 1
ATOM 1073 C CA . ALA A 1 130 ? -25.518 17.809 -6.142 1.00 44.34 130 ALA A CA 1
ATOM 1074 C C . ALA A 1 130 ? -25.216 17.411 -4.683 1.00 44.34 130 ALA A C 1
ATOM 1076 O O . ALA A 1 130 ? -25.546 16.341 -4.189 1.00 44.34 130 ALA A O 1
ATOM 1077 N N . LYS A 1 131 ? -24.726 18.421 -3.955 1.00 48.34 131 LYS A N 1
ATOM 1078 C CA . LYS A 1 131 ? -25.402 19.002 -2.781 1.00 48.34 131 LYS A CA 1
ATOM 1079 C C . LYS A 1 131 ? -25.983 18.003 -1.762 1.00 48.34 131 LYS A C 1
ATOM 1081 O O . LYS A 1 131 ? -27.137 17.596 -1.859 1.00 48.34 131 LYS A O 1
ATOM 1086 N N . LYS A 1 132 ? -25.274 17.840 -0.639 1.00 41.88 132 LYS A N 1
ATOM 1087 C CA . LYS A 1 132 ? -25.922 17.730 0.677 1.00 41.88 132 LYS A CA 1
ATOM 1088 C C . LYS A 1 132 ? -25.525 18.917 1.548 1.00 41.88 132 LYS A C 1
ATOM 1090 O O . LYS A 1 132 ? -24.428 19.019 2.082 1.00 41.88 132 LYS A O 1
ATOM 1095 N N . GLN A 1 133 ? -26.460 19.852 1.613 1.00 54.12 133 GLN A N 1
ATOM 1096 C CA . GLN A 1 133 ? -26.571 20.894 2.619 1.00 54.12 133 GLN A CA 1
ATOM 1097 C C . GLN A 1 133 ? -26.832 20.243 3.995 1.00 54.12 133 GLN A C 1
ATOM 1099 O O . GLN A 1 133 ? -27.524 19.229 4.053 1.00 54.12 133 GLN A O 1
ATOM 1104 N N . LYS A 1 134 ? -26.360 20.896 5.072 1.00 47.19 134 LYS A N 1
ATOM 1105 C CA . LYS A 1 134 ? -26.498 20.555 6.514 1.00 47.19 134 LYS A CA 1
ATOM 1106 C C . LYS A 1 134 ? -25.475 19.505 6.992 1.00 47.19 134 LYS A C 1
ATOM 1108 O O . LYS A 1 134 ? -25.535 18.358 6.591 1.00 47.19 134 LYS A O 1
ATOM 1113 N N . GLN A 1 135 ? -24.517 19.815 7.867 1.00 48.19 135 GLN A N 1
ATOM 1114 C CA . GLN A 1 135 ? -24.656 20.572 9.112 1.00 48.19 135 GLN A CA 1
ATOM 1115 C C . GLN A 1 135 ? -23.452 21.508 9.339 1.00 48.19 135 GLN A C 1
ATOM 1117 O O . GLN A 1 135 ? -22.387 21.076 9.763 1.00 48.19 135 GLN A O 1
ATOM 1122 N N . LYS A 1 136 ? -23.652 22.822 9.171 1.00 49.56 136 LYS A N 1
ATOM 1123 C CA . LYS A 1 136 ? -23.051 23.774 10.114 1.00 49.56 136 LYS A CA 1
ATOM 1124 C C . LYS A 1 136 ? -23.759 23.498 11.442 1.00 49.56 136 LYS A C 1
ATOM 1126 O O . LYS A 1 136 ? -24.887 23.949 11.614 1.00 49.56 136 LYS A O 1
ATOM 1131 N N . LYS A 1 137 ? -23.161 22.728 12.354 1.00 51.69 137 LYS A N 1
ATOM 1132 C CA . LYS A 1 137 ? -23.517 22.878 13.769 1.00 51.69 137 LYS A CA 1
ATOM 1133 C C . LYS A 1 137 ? -22.764 24.106 14.245 1.00 51.69 137 LYS A C 1
ATOM 1135 O O . LYS A 1 137 ? -21.585 24.058 14.574 1.00 51.69 137 LYS A O 1
ATOM 1140 N N . SER A 1 138 ? -23.460 25.228 14.106 1.00 54.81 138 SER A N 1
ATOM 1141 C CA . SER A 1 138 ? -23.200 26.460 14.825 1.00 54.81 138 SER A CA 1
ATOM 1142 C C . SER A 1 138 ? -22.798 26.136 16.257 1.00 54.81 138 SER A C 1
ATOM 1144 O O . SER A 1 138 ? -23.436 25.323 16.926 1.00 54.81 138 SER A O 1
ATOM 1146 N N . HIS A 1 139 ? -21.736 26.781 16.717 1.00 55.94 139 HIS A N 1
ATOM 1147 C CA . HIS A 1 139 ? -21.350 26.816 18.116 1.00 55.94 139 HIS A CA 1
ATOM 1148 C C . HIS A 1 139 ? -22.388 27.646 18.897 1.00 55.94 139 HIS A C 1
ATOM 1150 O O . HIS A 1 139 ? -22.124 28.771 19.285 1.00 55.94 139 HIS A O 1
ATOM 1156 N N . THR A 1 140 ? -23.600 27.108 19.035 1.00 60.72 140 THR A N 1
ATOM 1157 C CA . THR A 1 140 ? -24.733 27.549 19.864 1.00 60.72 140 THR A CA 1
ATOM 1158 C C . THR A 1 140 ? -25.677 26.341 19.915 1.00 60.72 140 THR A C 1
ATOM 1160 O O . THR A 1 140 ? -26.302 25.971 18.930 1.00 60.72 140 THR A O 1
ATOM 1163 N N . SER A 1 141 ? -25.698 25.543 20.976 1.00 57.44 141 SER A N 1
ATOM 1164 C CA . SER A 1 141 ? -26.653 25.760 22.058 1.00 57.44 141 SER A CA 1
ATOM 1165 C C . SER A 1 141 ? -26.363 24.750 23.177 1.00 57.44 141 SER A C 1
ATOM 1167 O O . SER A 1 141 ? -27.030 23.726 23.300 1.00 57.44 141 SER A O 1
ATOM 1169 N N . LEU A 1 142 ? -25.345 25.025 23.999 1.00 55.12 142 LEU A N 1
ATOM 1170 C CA . LEU A 1 142 ? -25.220 24.377 25.314 1.00 55.12 142 LEU A CA 1
ATOM 1171 C C . LEU A 1 142 ? -26.272 24.915 26.313 1.00 55.12 142 LEU A C 1
ATOM 1173 O O . LEU A 1 142 ? -26.415 24.381 27.405 1.00 55.12 142 LEU A O 1
ATOM 1177 N N . TYR A 1 143 ? -27.046 25.939 25.931 1.00 61.72 143 TYR A N 1
ATOM 1178 C CA . TYR A 1 143 ? -27.983 26.646 26.810 1.00 61.72 143 TYR A CA 1
ATOM 1179 C C . TYR A 1 143 ? -29.457 26.229 26.670 1.00 61.72 143 TYR A C 1
ATOM 1181 O O . TYR A 1 143 ? -30.278 26.687 27.457 1.00 61.72 143 TYR A O 1
ATOM 1189 N N . TRP A 1 144 ? -29.822 25.326 25.751 1.00 52.69 144 TRP A N 1
ATOM 1190 C CA . TRP A 1 144 ? -31.191 24.773 25.724 1.00 52.69 144 TRP A CA 1
ATOM 1191 C C . TRP A 1 144 ? -31.410 23.636 26.730 1.00 52.69 144 TRP A C 1
ATOM 1193 O O . TRP A 1 144 ? -32.497 23.501 27.280 1.00 52.69 144 TRP A O 1
ATOM 1203 N N . ILE A 1 145 ? -30.371 22.850 27.026 1.00 61.72 145 ILE A N 1
ATOM 1204 C CA . ILE A 1 145 ? -30.463 21.757 28.007 1.00 61.72 145 ILE A CA 1
ATOM 1205 C C . ILE A 1 145 ? -30.412 22.327 29.434 1.00 61.72 145 ILE A C 1
ATOM 1207 O O . ILE A 1 145 ? -31.178 21.900 30.292 1.00 61.72 145 ILE A O 1
ATOM 1211 N N . GLY A 1 146 ? -29.588 23.356 29.672 1.00 67.94 146 GLY A N 1
ATOM 1212 C CA . GLY A 1 146 ? -29.505 24.026 30.974 1.00 67.94 146 GLY A CA 1
ATOM 1213 C C . GLY A 1 146 ? -30.807 24.718 31.392 1.00 67.94 146 GLY A C 1
ATOM 1214 O O . GLY A 1 146 ? -31.219 24.582 32.539 1.00 67.94 146 GLY A O 1
ATOM 1215 N N . GLY A 1 147 ? -31.499 25.397 30.469 1.00 75.69 147 GLY A N 1
ATOM 1216 C CA . GLY A 1 147 ? -32.762 26.080 30.775 1.00 75.69 147 GLY A CA 1
ATOM 1217 C C . GLY A 1 147 ? -33.893 25.129 31.179 1.00 75.69 147 GLY A C 1
ATOM 1218 O O . GLY A 1 147 ? -34.634 25.425 32.112 1.00 75.69 147 GLY A O 1
ATOM 1219 N N . LEU A 1 148 ? -33.997 23.962 30.535 1.00 83.12 148 LEU A N 1
ATOM 1220 C CA . LEU A 1 148 ? -35.034 22.976 30.856 1.00 83.12 148 LEU A CA 1
ATOM 1221 C C . LEU A 1 148 ? -34.772 22.290 32.206 1.00 83.12 148 LEU A C 1
ATOM 1223 O O . LEU A 1 148 ? -35.699 22.109 32.988 1.00 83.12 148 LEU A O 1
ATOM 1227 N N . VAL A 1 149 ? -33.508 21.973 32.514 1.00 85.44 149 VAL A N 1
ATOM 1228 C CA . VAL A 1 149 ? -33.109 21.420 33.821 1.00 85.44 149 VAL A CA 1
ATOM 1229 C C . VAL A 1 149 ? -33.380 22.425 34.943 1.00 85.44 149 VAL A C 1
ATOM 1231 O O . VAL A 1 149 ? -33.929 22.055 35.977 1.00 85.44 149 VAL A O 1
ATOM 1234 N N . LEU A 1 150 ? -33.070 23.705 34.725 1.00 82.31 150 LEU A N 1
ATOM 1235 C CA . LEU A 1 150 ? -33.297 24.754 35.718 1.00 82.31 150 LEU A CA 1
ATOM 1236 C C . LEU A 1 150 ? -34.797 25.001 35.940 1.00 82.31 150 LEU A C 1
ATOM 1238 O O . LEU A 1 150 ? -35.217 25.138 37.083 1.00 82.31 150 LEU A O 1
ATOM 1242 N N . LEU A 1 151 ? -35.616 24.954 34.882 1.00 87.31 151 LEU A N 1
ATOM 1243 C CA . LEU A 1 151 ? -37.075 25.075 34.984 1.00 87.31 151 LEU A CA 1
ATOM 1244 C C . LEU A 1 151 ? -37.694 23.884 35.729 1.00 87.31 151 LEU A C 1
ATOM 1246 O O . LEU A 1 151 ? -38.538 24.096 36.595 1.00 87.31 151 LEU A O 1
ATOM 1250 N N . VAL A 1 152 ? -37.234 22.653 35.472 1.00 89.81 152 VAL A N 1
ATOM 1251 C CA . VAL A 1 152 ? -37.677 21.459 36.216 1.00 89.81 152 VAL A CA 1
ATOM 1252 C C . VAL A 1 152 ? -37.299 21.558 37.693 1.00 89.81 152 VAL A C 1
ATOM 1254 O O . VAL A 1 152 ? -38.150 21.294 38.535 1.00 89.81 152 VAL A O 1
ATOM 1257 N N . ILE A 1 153 ? -36.080 21.996 38.027 1.00 89.81 153 ILE A N 1
ATOM 1258 C CA . ILE A 1 153 ? -35.642 22.180 39.423 1.00 89.81 153 ILE A CA 1
ATOM 1259 C C . ILE A 1 153 ? -36.473 23.263 40.127 1.00 89.81 153 ILE A C 1
ATOM 1261 O O . ILE A 1 153 ? -36.903 23.061 41.262 1.00 89.81 153 ILE A O 1
ATOM 1265 N N . LEU A 1 154 ? -36.756 24.386 39.458 1.00 91.00 154 LEU A N 1
ATOM 1266 C CA . LEU A 1 154 ? -37.581 25.468 40.008 1.00 91.00 154 LEU A CA 1
ATOM 1267 C C . LEU A 1 154 ? -39.032 25.012 40.221 1.00 91.00 154 LEU A C 1
ATOM 1269 O O . LEU A 1 154 ? -39.621 25.292 41.264 1.00 91.00 154 LEU A O 1
ATOM 1273 N N . PHE A 1 155 ? -39.588 24.252 39.272 1.00 92.81 155 PHE A N 1
ATOM 1274 C CA . PHE A 1 155 ? -40.941 23.705 39.365 1.00 92.81 155 PHE A CA 1
ATOM 1275 C C . PHE A 1 155 ? -41.049 22.626 40.452 1.00 92.81 155 PHE A C 1
ATOM 1277 O O . PHE A 1 155 ? -41.998 22.652 41.232 1.00 92.81 155 PHE A O 1
ATOM 1284 N N . MET A 1 156 ? -40.058 21.731 40.570 1.00 88.06 156 MET A N 1
ATOM 1285 C CA . MET A 1 156 ? -39.985 20.748 41.659 1.00 88.06 156 MET A CA 1
ATOM 1286 C C . MET A 1 156 ? -39.838 21.430 43.016 1.00 88.06 156 MET A C 1
ATOM 1288 O O . MET A 1 156 ? -40.494 21.000 43.953 1.00 88.06 156 MET A O 1
ATOM 1292 N N . GLY A 1 157 ? -39.038 22.494 43.125 1.00 89.25 157 GLY A N 1
ATOM 1293 C CA . GLY A 1 157 ? -38.882 23.264 44.362 1.00 89.25 157 GLY A CA 1
ATOM 1294 C C . GLY A 1 157 ? -40.169 23.975 44.789 1.00 89.25 157 GLY A C 1
ATOM 1295 O O . GLY A 1 157 ? -40.563 23.878 45.949 1.00 89.25 157 GLY A O 1
ATOM 1296 N N . LEU A 1 158 ? -40.873 24.623 43.854 1.00 86.00 158 LEU A N 1
ATOM 1297 C CA . LEU A 1 158 ? -42.189 25.233 44.105 1.00 86.00 158 LEU A CA 1
ATOM 1298 C C . LEU A 1 158 ? -43.246 24.190 44.483 1.00 86.00 158 LEU A C 1
ATOM 1300 O O . LEU A 1 158 ? -44.055 24.425 45.381 1.00 86.00 158 LEU A O 1
ATOM 1304 N N . TRP A 1 159 ? -43.230 23.034 43.820 1.00 85.69 159 TRP A N 1
ATOM 1305 C CA . TRP A 1 159 ? -44.108 21.915 44.142 1.00 85.69 159 TRP A CA 1
ATOM 1306 C C . TRP A 1 159 ? -43.788 21.345 45.532 1.00 85.69 159 TRP A C 1
ATOM 1308 O O . TRP A 1 159 ? -44.690 21.209 46.350 1.00 85.69 159 TRP A O 1
ATOM 1318 N N . TYR A 1 160 ? -42.515 21.127 45.865 1.00 86.81 160 TYR A N 1
ATOM 1319 C CA . TYR A 1 160 ? -42.098 20.674 47.195 1.00 86.81 160 TYR A CA 1
ATOM 1320 C C . TYR A 1 160 ? -42.466 21.677 48.292 1.00 86.81 160 TYR A C 1
ATOM 1322 O O . TYR A 1 160 ? -43.032 21.287 49.305 1.00 86.81 160 TYR A O 1
ATOM 1330 N N . PHE A 1 161 ? -42.220 22.973 48.095 1.00 83.81 161 PHE A N 1
ATOM 1331 C CA . PHE A 1 161 ? -42.589 23.995 49.077 1.00 83.81 161 PHE A CA 1
ATOM 1332 C C . PHE A 1 161 ? -44.103 24.016 49.331 1.00 83.81 161 PHE A C 1
ATOM 1334 O O . PHE A 1 161 ? -44.541 24.102 50.475 1.00 83.81 161 PHE A O 1
ATOM 1341 N N . LYS A 1 162 ? -44.910 23.870 48.272 1.00 80.81 162 LYS A N 1
ATOM 1342 C CA . LYS A 1 162 ? -46.373 23.893 48.374 1.00 80.81 162 LYS A CA 1
ATOM 1343 C C . LYS A 1 162 ? -46.983 22.598 48.927 1.00 80.81 162 LYS A C 1
ATOM 1345 O O . LYS A 1 162 ? -47.985 22.677 49.627 1.00 80.81 162 LYS A O 1
ATOM 1350 N N . TYR A 1 163 ? -46.418 21.432 48.614 1.00 82.50 163 TYR A N 1
ATOM 1351 C CA . TYR A 1 163 ? -46.994 20.129 48.984 1.00 82.50 163 TYR A CA 1
ATOM 1352 C C . TYR A 1 163 ? -46.327 19.469 50.197 1.00 82.50 163 TYR A C 1
ATOM 1354 O O . TYR A 1 163 ? -46.970 18.681 50.880 1.00 82.50 163 TYR A O 1
ATOM 1362 N N . PHE A 1 164 ? -45.065 19.789 50.481 1.00 73.75 164 PHE A N 1
ATOM 1363 C CA . PHE A 1 164 ? -44.287 19.199 51.575 1.00 73.75 164 PHE A CA 1
ATOM 1364 C C . PHE A 1 164 ? -44.072 20.177 52.743 1.00 73.75 164 PHE A C 1
ATOM 1366 O O . PHE A 1 164 ? -43.938 19.747 53.881 1.00 73.75 164 PHE A O 1
ATOM 1373 N N . GLY A 1 165 ? -44.108 21.494 52.494 1.00 61.12 165 GLY A N 1
ATOM 1374 C CA . GLY A 1 165 ? -44.027 22.524 53.541 1.00 61.12 165 GLY A CA 1
ATOM 1375 C C . GLY A 1 165 ? -45.307 22.714 54.364 1.00 61.12 165 GLY A C 1
ATOM 1376 O O . GLY A 1 165 ? -45.294 23.466 55.328 1.00 61.12 165 GLY A O 1
ATOM 1377 N N . LEU A 1 166 ? -46.406 22.045 54.001 1.00 60.12 166 LEU A N 1
ATOM 1378 C CA . LEU A 1 166 ? -47.682 22.111 54.725 1.00 60.12 166 LEU A CA 1
ATOM 1379 C C . LEU A 1 166 ? -47.852 20.988 55.768 1.00 60.12 166 LEU A C 1
ATOM 1381 O O . LEU A 1 166 ? -48.939 20.827 56.314 1.00 60.12 166 LEU A O 1
ATOM 1385 N N . PHE A 1 167 ? -46.811 20.182 55.997 1.00 63.59 167 PHE A N 1
ATOM 1386 C CA . PHE A 1 167 ? -46.851 19.005 56.871 1.00 63.59 167 PHE A CA 1
ATOM 1387 C C . PHE A 1 167 ? -45.750 19.004 57.948 1.00 63.59 167 PHE A C 1
ATOM 1389 O O . PHE A 1 167 ? -45.456 17.956 58.522 1.00 63.59 167 PHE A O 1
ATOM 1396 N N . LEU A 1 168 ? -45.151 20.171 58.219 1.00 58.03 168 LEU A N 1
ATOM 1397 C CA . LEU A 1 168 ? -44.285 20.405 59.376 1.00 58.03 168 LEU A CA 1
ATOM 1398 C C . LEU A 1 168 ? -44.876 21.500 60.266 1.00 58.03 168 LEU A C 1
ATOM 1400 O O . LEU A 1 168 ? -45.248 22.554 59.704 1.00 58.03 168 LEU A O 1
#

InterPro domains:
  IPR010982 Lambda repressor-like, DNA-binding domain superfamily [G3DSA:1.10.260.40] (1-103)
  IPR010982 Lambda repressor-like, DNA-binding domain superfamily [SSF47413] (3-70)
  IPR050400 Bacterial Cytoskeleton RodZ [PTHR34475] (4-162)